Protein AF-A0A1G1EJG7-F1 (afdb_monomer)

Radius of gyration: 23.89 Å; Cα contacts (8 Å, |Δi|>4): 156; chains: 1; bounding box: 44×86×37 Å

Sequence (131 aa):
MRLYLRTAVIISLVLLIPGISRSFNPKTPVAQSTDQRFMDYGDGAIVDTKTKLMWMKKDYWQAEGKWLNWHMAKEFIQKMNFKKFGGYSDWRFPAQEEAKTLYERQKINEDKDGDKIFIDPIFPKGAGWAT

Secondary structure (DSSP, 8-state):
-----------------------------SEE-TTS-EEE-SSSEEEETTT--EEESS-HHHHHSSPPPHHHHHHHHHHHHHTTGGG-S---PPPHHHHHTT--TT--EEBTTS-EE-S-TTSPS-B----

Foldseek 3Di:
DDDDDDDDDDDDDDDDPPDPVVPPPVQAFPDAFPVRQWGHSPLQWIAGNVVRDIDRLADPCRVPVDDDDPVNVVVVLCVCLVVCRSVHNPDDDDDPVRVVVQADQVAWAAALVRDTGRGTPSRDHHHDDDD

Mean predicted aligned error: 10.44 Å

Structure (mmCIF, N/CA/C/O backbone):
data_AF-A0A1G1EJG7-F1
#
_entry.id   AF-A0A1G1EJG7-F1
#
loop_
_atom_site.group_PDB
_atom_site.id
_atom_site.type_symbol
_atom_site.label_atom_id
_atom_site.label_alt_id
_atom_site.label_comp_id
_atom_site.label_asym_id
_atom_site.label_entity_id
_atom_site.label_seq_id
_atom_site.pdbx_PDB_ins_code
_atom_site.Cartn_x
_atom_site.Cartn_y
_atom_site.Cartn_z
_atom_site.occupancy
_atom_site.B_iso_or_equiv
_atom_site.auth_seq_id
_atom_site.auth_comp_id
_atom_site.auth_asym_id
_atom_site.auth_atom_id
_atom_site.pdbx_PDB_model_num
ATOM 1 N N . MET A 1 1 ? -8.834 66.601 -18.669 1.00 39.50 1 MET A N 1
ATOM 2 C CA . MET A 1 1 ? -9.929 67.411 -19.248 1.00 39.50 1 MET A CA 1
ATOM 3 C C . MET A 1 1 ? -10.787 66.496 -20.121 1.00 39.50 1 MET A C 1
ATOM 5 O O . MET A 1 1 ? -10.244 65.997 -21.090 1.00 39.50 1 MET A O 1
ATOM 9 N N . ARG A 1 2 ? -12.066 66.281 -19.737 1.00 39.44 2 ARG A N 1
ATOM 10 C CA . ARG A 1 2 ? -13.164 65.540 -20.433 1.00 39.44 2 ARG A CA 1
ATOM 11 C C . ARG A 1 2 ? -12.896 64.035 -20.677 1.00 39.44 2 ARG A C 1
ATOM 13 O O . ARG A 1 2 ? -11.995 63.710 -21.426 1.00 39.44 2 ARG A O 1
ATOM 20 N N . LEU A 1 3 ? -13.535 63.029 -20.059 1.00 41.12 3 LEU A N 1
ATOM 21 C CA . LEU A 1 3 ? -14.940 62.762 -19.682 1.00 41.12 3 LEU A CA 1
ATOM 22 C C . LEU A 1 3 ? -15.934 62.854 -20.857 1.00 41.12 3 LEU A C 1
ATOM 24 O O . LEU A 1 3 ? -16.444 63.934 -21.124 1.00 41.12 3 LEU A O 1
ATOM 28 N N . TYR A 1 4 ? -16.198 61.701 -21.494 1.00 41.50 4 TYR A N 1
ATOM 29 C CA . TYR A 1 4 ? -17.422 61.314 -22.231 1.00 41.50 4 TYR A CA 1
ATOM 30 C C . TYR A 1 4 ? -17.507 59.768 -22.211 1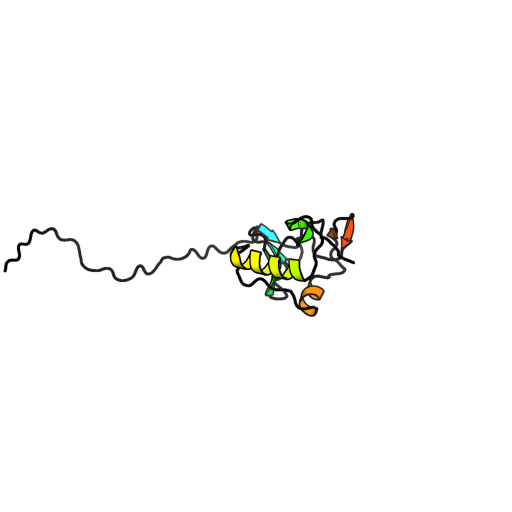.00 41.50 4 TYR A C 1
ATOM 32 O O . TYR A 1 4 ? -16.737 59.105 -22.894 1.00 41.50 4 TYR A O 1
ATOM 40 N N . LEU A 1 5 ? -18.191 59.130 -21.251 1.00 45.72 5 LEU A N 1
ATOM 41 C CA . LEU A 1 5 ? -19.605 58.706 -21.298 1.00 45.72 5 LEU A CA 1
ATOM 42 C C . LEU A 1 5 ? -20.106 58.261 -22.681 1.00 45.72 5 LEU A C 1
ATOM 44 O O . LEU A 1 5 ? -20.401 59.130 -23.496 1.00 45.72 5 LEU A O 1
ATOM 48 N N . ARG A 1 6 ? -20.340 56.945 -22.853 1.00 46.16 6 ARG A N 1
ATOM 49 C CA . ARG A 1 6 ? -21.550 56.362 -23.482 1.00 46.16 6 ARG A CA 1
ATOM 50 C C . ARG A 1 6 ? -21.880 55.001 -22.839 1.00 46.16 6 ARG A C 1
ATOM 52 O O . ARG A 1 6 ? -21.254 53.992 -23.129 1.00 46.16 6 ARG A O 1
ATOM 59 N N . THR A 1 7 ? -22.834 55.052 -21.911 1.00 35.75 7 THR A N 1
ATOM 60 C CA . THR A 1 7 ? -23.806 54.019 -21.485 1.00 35.75 7 THR A CA 1
ATOM 61 C C . THR A 1 7 ? -23.889 52.768 -22.380 1.00 35.75 7 THR A C 1
ATOM 63 O O . THR A 1 7 ? -24.059 52.898 -23.586 1.00 35.75 7 THR A O 1
ATOM 66 N N . ALA A 1 8 ? -23.857 51.553 -21.827 1.00 42.66 8 ALA A N 1
ATOM 67 C CA . ALA A 1 8 ? -25.077 50.917 -21.327 1.00 42.66 8 ALA A CA 1
ATOM 68 C C . ALA A 1 8 ? -24.865 50.098 -20.036 1.00 42.66 8 ALA A C 1
ATOM 70 O O . ALA A 1 8 ? -23.899 49.365 -19.860 1.00 42.66 8 ALA A O 1
ATOM 71 N N . VAL A 1 9 ? -25.824 50.287 -19.139 1.00 39.72 9 VAL A N 1
ATOM 72 C CA . VAL A 1 9 ? -26.003 49.740 -17.794 1.00 39.72 9 VAL A CA 1
ATOM 73 C C . VAL A 1 9 ? -26.154 48.219 -17.813 1.00 39.72 9 VAL A C 1
ATOM 75 O O . VAL A 1 9 ? -27.124 47.781 -18.410 1.00 39.72 9 VAL A O 1
ATOM 78 N N . ILE A 1 10 ? -25.303 47.463 -17.095 1.00 44.69 10 ILE A N 1
ATOM 79 C CA . ILE A 1 10 ? -25.689 46.340 -16.204 1.00 44.69 10 ILE A CA 1
ATOM 80 C C . ILE A 1 10 ? -24.632 46.212 -15.078 1.00 44.69 10 ILE A C 1
ATOM 82 O O . ILE A 1 10 ? -23.553 45.678 -15.284 1.00 44.69 10 ILE A O 1
ATOM 86 N N . ILE A 1 11 ? -24.986 46.748 -13.905 1.00 44.50 11 ILE A N 1
ATOM 87 C CA . ILE A 1 11 ? -24.687 46.287 -12.532 1.00 44.50 11 ILE A CA 1
ATOM 88 C C . ILE A 1 11 ? -23.216 46.030 -12.122 1.00 44.50 11 ILE A C 1
ATOM 90 O O . ILE A 1 11 ? -22.523 45.133 -12.586 1.00 44.50 11 ILE A O 1
ATOM 94 N N . SER A 1 12 ? -22.813 46.813 -11.122 1.00 40.91 12 SER A N 1
ATOM 95 C CA . SER A 1 12 ? -21.617 46.757 -10.284 1.00 40.91 12 SER A CA 1
ATOM 96 C C . SER A 1 12 ? -21.099 45.365 -9.884 1.00 40.91 12 SER A C 1
ATOM 98 O O . SER A 1 12 ? -21.850 44.520 -9.414 1.00 40.91 12 SER A O 1
ATOM 100 N N . LEU A 1 13 ? -19.769 45.227 -9.928 1.00 38.78 13 LEU A N 1
ATOM 101 C CA . LEU A 1 13 ? -18.918 44.637 -8.884 1.00 38.78 13 LEU A CA 1
ATOM 102 C C . LEU A 1 13 ? -19.465 43.385 -8.159 1.00 38.78 13 LEU A C 1
ATOM 104 O O . LEU A 1 13 ? -19.950 43.471 -7.033 1.00 38.78 13 LEU A O 1
ATOM 108 N N . VAL A 1 14 ? -19.257 42.204 -8.746 1.00 38.94 14 VAL A N 1
ATOM 109 C CA . VAL A 1 14 ? -19.214 40.946 -7.982 1.00 38.94 14 VAL A CA 1
ATOM 110 C C . VAL A 1 14 ? -17.764 40.691 -7.564 1.00 38.94 14 VAL A C 1
ATOM 112 O O . VAL A 1 14 ? -16.941 40.210 -8.341 1.00 38.94 14 VAL A O 1
ATOM 115 N N . LEU A 1 15 ? -17.448 41.064 -6.322 1.00 43.34 15 LEU A N 1
ATOM 116 C CA . LEU A 1 15 ? -16.412 40.409 -5.524 1.00 43.34 15 LEU A CA 1
ATOM 117 C C . LEU A 1 15 ? -16.911 39.008 -5.133 1.00 43.34 15 LEU A C 1
ATOM 119 O O . LEU A 1 15 ? -18.099 38.840 -4.876 1.00 43.34 15 LEU A O 1
ATOM 123 N N . LEU A 1 16 ? -15.976 38.059 -5.014 1.00 41.19 16 LEU A N 1
ATOM 124 C CA . LEU A 1 16 ? -16.175 36.638 -4.702 1.00 41.19 16 LEU A CA 1
ATOM 125 C C . LEU A 1 16 ? -16.944 35.857 -5.779 1.00 41.19 16 LEU A C 1
ATOM 127 O O . LEU A 1 16 ? -18.116 36.086 -6.038 1.00 41.19 16 LEU A O 1
ATOM 131 N N . ILE A 1 17 ? -16.315 34.808 -6.304 1.00 43.28 17 ILE A N 1
ATOM 132 C CA . ILE A 1 17 ? -17.051 33.597 -6.666 1.00 43.28 17 ILE A CA 1
ATOM 133 C C . ILE A 1 17 ? -17.050 32.747 -5.384 1.00 43.28 17 ILE A C 1
ATOM 135 O O . ILE A 1 17 ? -16.075 32.025 -5.155 1.00 43.28 17 ILE A O 1
ATOM 139 N N . PRO A 1 18 ? -18.050 32.840 -4.482 1.00 46.38 18 PRO A N 1
ATOM 140 C CA . PRO A 1 18 ? -18.199 31.848 -3.436 1.00 46.38 18 PRO A CA 1
ATOM 141 C C . PRO A 1 18 ? -18.782 30.615 -4.119 1.00 46.38 18 PRO A C 1
ATOM 143 O O . PRO A 1 18 ? -19.972 30.550 -4.410 1.00 46.38 18 PRO A O 1
ATOM 146 N N . GLY A 1 19 ? -17.917 29.662 -4.449 1.00 49.12 19 GLY A N 1
ATOM 147 C CA . GLY A 1 19 ? -18.357 28.409 -5.045 1.00 49.12 19 GLY A CA 1
ATOM 148 C C . GLY A 1 19 ? -17.691 28.069 -6.369 1.00 49.12 19 GLY A C 1
ATOM 149 O O . GLY A 1 19 ? -18.366 27.661 -7.306 1.00 49.12 19 GLY A O 1
ATOM 150 N N . ILE A 1 20 ? -16.357 28.004 -6.396 1.00 43.22 20 ILE A N 1
ATOM 151 C CA . ILE A 1 20 ? -15.827 26.701 -6.810 1.00 43.22 20 ILE A CA 1
ATOM 152 C C . ILE A 1 20 ? -16.160 25.789 -5.635 1.00 43.22 20 ILE A C 1
ATOM 154 O O . ILE A 1 20 ? -15.343 25.574 -4.739 1.00 43.22 20 ILE A O 1
ATOM 158 N N . SER A 1 21 ? -17.399 25.297 -5.596 1.00 45.06 21 SER A N 1
ATOM 159 C CA . SER A 1 21 ? -17.665 24.040 -4.928 1.00 45.06 21 SER A CA 1
ATOM 160 C C . SER A 1 21 ? -16.797 23.071 -5.704 1.00 45.06 21 SER A C 1
ATOM 162 O O . SER A 1 21 ? -17.199 22.565 -6.749 1.00 45.06 21 SER A O 1
ATOM 164 N N . ARG A 1 22 ? -15.545 22.899 -5.259 1.00 46.84 22 ARG A N 1
ATOM 165 C CA . ARG A 1 22 ? -14.761 21.718 -5.575 1.00 46.84 22 ARG A CA 1
ATOM 166 C C . ARG 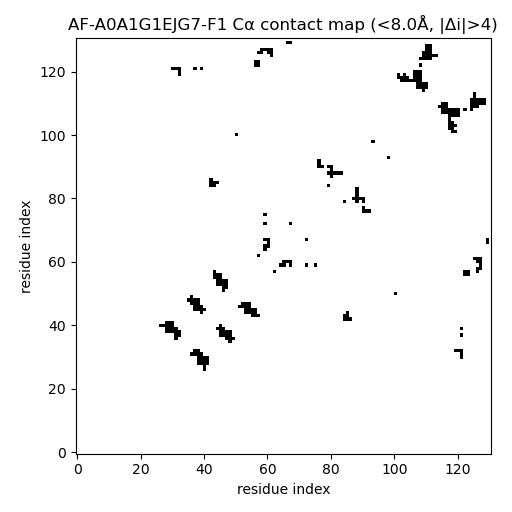A 1 22 ? -15.738 20.632 -5.205 1.00 46.84 22 ARG A C 1
ATOM 168 O O . ARG A 1 22 ? -16.059 20.536 -4.022 1.00 46.84 22 ARG A O 1
ATOM 175 N N . SER A 1 23 ? -16.356 19.993 -6.201 1.00 39.25 23 SER A N 1
ATOM 176 C CA . SER A 1 23 ? -17.365 18.988 -5.930 1.00 39.25 23 SER A CA 1
ATOM 177 C C . SER A 1 23 ? -16.686 18.070 -4.932 1.00 39.25 23 SER A C 1
ATOM 179 O O . SER A 1 23 ? -15.671 17.451 -5.272 1.00 39.25 23 SER A O 1
ATOM 181 N N . PHE A 1 24 ? -17.155 18.062 -3.684 1.00 40.47 24 PHE A N 1
ATOM 182 C CA . PHE A 1 24 ? -16.894 16.947 -2.803 1.00 40.47 24 PHE A CA 1
ATOM 183 C C . PHE A 1 24 ? -17.663 15.836 -3.484 1.00 40.47 24 PHE A C 1
ATOM 185 O O . PHE A 1 24 ? -18.835 15.619 -3.220 1.00 40.47 24 PHE A O 1
ATOM 192 N N . ASN A 1 25 ? -17.038 15.260 -4.503 1.00 47.47 25 ASN A N 1
ATOM 193 C CA . ASN A 1 25 ? -17.482 14.031 -5.079 1.00 47.47 25 ASN A CA 1
ATOM 194 C C . ASN A 1 25 ? -16.959 13.039 -4.050 1.00 47.47 25 ASN A C 1
ATOM 196 O O . ASN A 1 25 ? -15.732 12.894 -3.962 1.00 47.47 25 ASN A O 1
ATOM 200 N N . PRO A 1 26 ? -17.812 12.501 -3.158 1.00 54.53 26 PRO A N 1
ATOM 201 C CA . PRO A 1 26 ? -17.346 11.499 -2.224 1.00 54.53 26 PRO A CA 1
ATOM 202 C C . PRO A 1 26 ? -16.737 10.401 -3.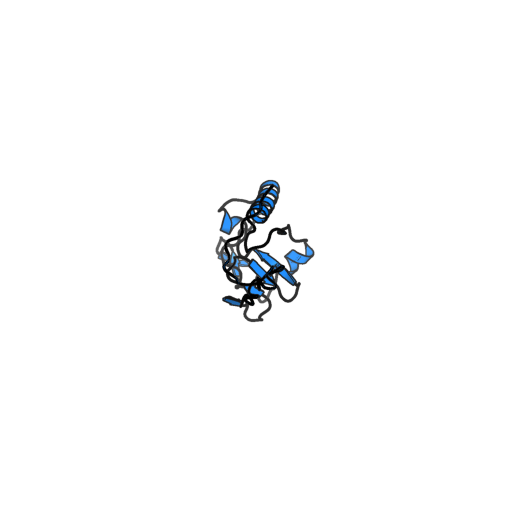089 1.00 54.53 26 PRO A C 1
ATOM 204 O O . PRO A 1 26 ? -17.438 9.774 -3.887 1.00 54.53 26 PRO A O 1
ATOM 207 N N . LYS A 1 27 ? -15.407 10.243 -3.019 1.00 69.81 27 LYS A N 1
ATOM 208 C CA . LYS A 1 27 ? -14.746 9.129 -3.690 1.00 69.81 27 LYS A CA 1
ATOM 209 C C . LYS A 1 27 ? -15.442 7.895 -3.133 1.00 69.81 27 LYS A C 1
ATOM 211 O O . LYS A 1 27 ? -15.401 7.660 -1.932 1.00 69.81 27 LYS A O 1
ATOM 216 N N . THR A 1 28 ? -16.178 7.195 -3.982 1.00 83.75 28 THR A N 1
ATOM 217 C CA . THR A 1 28 ? -16.814 5.938 -3.602 1.00 83.75 28 THR A CA 1
ATOM 218 C C . THR A 1 28 ? -15.786 4.845 -3.858 1.00 83.75 28 THR A C 1
ATOM 220 O O . THR A 1 28 ? -15.133 4.892 -4.905 1.00 83.75 28 THR A O 1
ATOM 223 N N . PRO A 1 29 ? -15.579 3.903 -2.926 1.00 87.81 29 PRO A N 1
ATOM 224 C CA . PRO A 1 29 ? -14.653 2.806 -3.156 1.00 87.81 29 PRO A CA 1
ATOM 225 C C . PRO A 1 29 ? -15.081 2.007 -4.390 1.00 87.81 29 PRO A C 1
ATOM 227 O O . PRO A 1 29 ? -16.242 1.620 -4.508 1.00 87.81 29 PRO A O 1
ATOM 230 N N . VAL A 1 30 ? -14.147 1.763 -5.306 1.00 92.81 30 VAL A N 1
ATOM 231 C CA . VAL A 1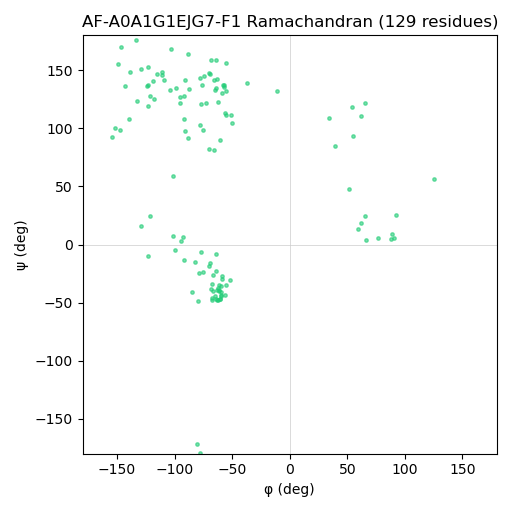 30 ? -14.357 0.885 -6.467 1.00 92.81 30 VAL A CA 1
ATOM 232 C C . VAL A 1 30 ? -14.243 -0.588 -6.077 1.00 92.81 30 VAL A C 1
ATOM 234 O O . VAL A 1 30 ? -14.805 -1.450 -6.745 1.00 92.81 30 VAL A O 1
ATOM 237 N N . ALA A 1 31 ? -13.520 -0.876 -4.994 1.00 94.75 31 ALA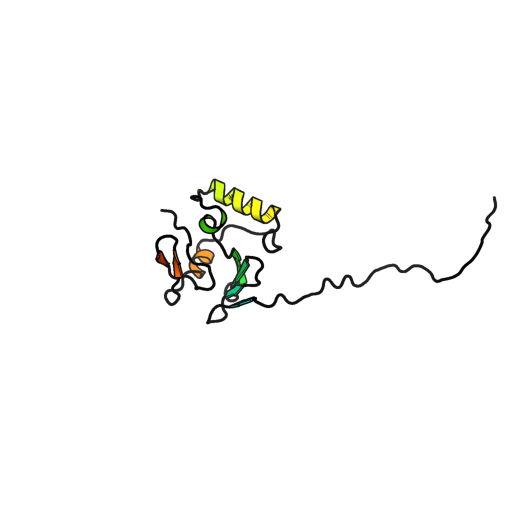 A N 1
ATOM 238 C CA . ALA A 1 31 ? -13.418 -2.196 -4.396 1.00 94.75 31 ALA A CA 1
ATOM 239 C C . ALA A 1 31 ? -13.200 -2.075 -2.884 1.00 94.75 31 ALA A C 1
ATOM 241 O O . ALA A 1 31 ? -12.693 -1.068 -2.381 1.00 94.75 31 ALA A O 1
ATOM 242 N N . GLN A 1 32 ? -13.589 -3.115 -2.154 1.00 96.25 32 GLN A N 1
ATOM 243 C CA . GLN A 1 32 ? -13.407 -3.214 -0.710 1.00 96.25 32 GLN A CA 1
ATOM 244 C C . GLN A 1 32 ? -12.976 -4.634 -0.352 1.00 96.25 32 GLN A C 1
ATOM 246 O O . GLN A 1 32 ? -13.373 -5.586 -1.027 1.00 96.25 32 GLN A O 1
ATOM 251 N N . SER A 1 33 ? -12.174 -4.782 0.703 1.00 96.38 33 SER A N 1
ATOM 252 C CA . SER A 1 33 ? -11.893 -6.102 1.271 1.00 96.38 33 SER A CA 1
ATOM 253 C C . SER A 1 33 ? -13.168 -6.738 1.833 1.00 96.38 33 SER A C 1
ATOM 255 O O . SER A 1 33 ? -14.130 -6.047 2.169 1.00 96.38 33 SER A O 1
ATOM 257 N N . THR A 1 34 ? -13.182 -8.066 1.980 1.00 95.12 34 THR A N 1
ATOM 258 C CA . THR A 1 34 ? -14.352 -8.827 2.467 1.00 95.12 34 THR A CA 1
ATOM 259 C C . THR A 1 34 ? -14.868 -8.350 3.829 1.00 95.12 34 THR A C 1
ATOM 261 O O . THR A 1 34 ? -16.067 -8.366 4.084 1.00 95.12 34 THR A O 1
ATOM 264 N N . ASP A 1 35 ? -13.966 -7.914 4.704 1.00 95.44 35 ASP A N 1
ATOM 265 C CA . ASP A 1 35 ? -14.260 -7.359 6.031 1.00 95.44 35 ASP A CA 1
ATOM 266 C C . ASP A 1 35 ? -14.405 -5.828 6.032 1.00 95.44 35 ASP A C 1
ATOM 268 O O . ASP A 1 35 ? -14.509 -5.222 7.095 1.00 95.44 35 ASP A O 1
ATOM 272 N N . GLN A 1 36 ? -14.378 -5.197 4.853 1.00 95.06 36 GLN A N 1
ATOM 273 C CA . GLN A 1 36 ? -14.473 -3.750 4.637 1.00 95.06 36 GLN A CA 1
ATOM 274 C C . GLN A 1 36 ? -13.365 -2.928 5.319 1.00 95.06 36 GLN A C 1
ATOM 276 O O . GLN A 1 36 ? -13.454 -1.699 5.388 1.00 95.06 36 GLN A O 1
ATOM 281 N N . ARG A 1 3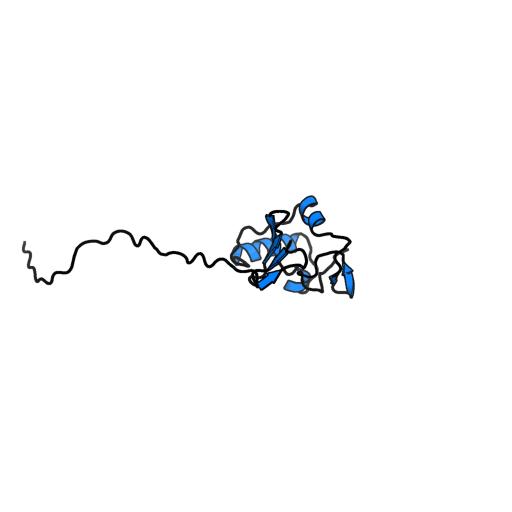7 ? -12.290 -3.576 5.791 1.00 96.19 37 ARG A N 1
ATOM 282 C CA . ARG A 1 37 ? -11.129 -2.895 6.372 1.00 96.19 37 ARG A CA 1
ATOM 283 C C . ARG A 1 37 ? -10.438 -2.014 5.337 1.00 96.19 37 ARG A C 1
ATOM 285 O O . ARG A 1 37 ? -10.131 -0.860 5.635 1.00 96.19 37 ARG A O 1
ATOM 292 N N . PHE A 1 38 ? -10.194 -2.545 4.146 1.00 97.62 38 PHE A N 1
ATOM 293 C CA . PHE A 1 38 ? -9.460 -1.871 3.086 1.00 97.62 38 PHE A CA 1
ATOM 294 C C . PHE A 1 38 ? -10.409 -1.367 2.004 1.00 97.62 38 PHE A C 1
ATOM 296 O O . PHE A 1 38 ? -11.272 -2.105 1.528 1.00 97.62 38 PHE A O 1
ATOM 303 N N . MET A 1 39 ? -10.230 -0.112 1.600 1.00 96.94 39 MET A N 1
ATOM 304 C CA . MET A 1 39 ? -11.040 0.552 0.581 1.00 96.94 39 MET A CA 1
ATOM 305 C C . MET A 1 39 ? -10.141 1.058 -0.544 1.00 96.94 39 MET A C 1
ATOM 307 O O . MET A 1 39 ? -9.269 1.894 -0.314 1.00 96.94 39 MET A O 1
ATOM 311 N N . ASP A 1 40 ? -10.365 0.559 -1.753 1.00 96.19 40 ASP A N 1
ATOM 312 C CA . ASP A 1 40 ? -9.696 1.019 -2.968 1.00 96.19 40 ASP A CA 1
ATOM 313 C C . ASP A 1 40 ? -10.582 2.049 -3.667 1.00 96.19 40 ASP A C 1
ATOM 315 O O . ASP A 1 40 ? -11.748 1.774 -3.951 1.00 96.19 40 ASP A O 1
ATOM 319 N N . TYR A 1 41 ? -10.036 3.225 -3.965 1.00 90.12 41 TYR A N 1
ATOM 320 C CA . TYR A 1 41 ? -10.752 4.307 -4.647 1.00 90.12 41 TYR A CA 1
ATOM 321 C C . TYR A 1 41 ? -10.414 4.418 -6.141 1.00 90.12 41 TYR A C 1
ATOM 323 O O . TYR A 1 41 ? -10.846 5.362 -6.803 1.00 90.12 41 TYR A O 1
ATOM 331 N N . GLY A 1 42 ? -9.650 3.467 -6.686 1.00 93.25 42 GLY A N 1
ATOM 332 C CA . GLY A 1 42 ? -9.309 3.393 -8.108 1.00 93.25 42 GLY A CA 1
ATOM 333 C C . GLY A 1 42 ? -8.235 4.390 -8.546 1.00 93.25 42 GLY A C 1
ATOM 334 O O . GLY A 1 42 ? -7.917 4.480 -9.728 1.00 93.25 42 GLY A O 1
ATOM 335 N N . ASP A 1 43 ? -7.650 5.124 -7.605 1.00 93.00 43 ASP A N 1
ATOM 336 C CA . ASP A 1 43 ? -6.580 6.102 -7.817 1.00 93.00 43 ASP A CA 1
ATOM 337 C C . ASP A 1 43 ? -5.176 5.510 -7.603 1.00 93.00 43 ASP A C 1
ATOM 339 O O . ASP A 1 43 ? -4.172 6.215 -7.715 1.00 93.00 43 ASP A O 1
ATOM 343 N N . GLY A 1 44 ? -5.103 4.207 -7.315 1.00 93.38 44 GLY A N 1
ATOM 344 C CA . GLY A 1 44 ? -3.864 3.504 -6.999 1.00 93.38 44 GLY A CA 1
ATOM 345 C C . GLY A 1 44 ? -3.494 3.536 -5.517 1.00 93.38 44 GLY A C 1
ATOM 346 O O . GLY A 1 44 ? -2.434 3.011 -5.168 1.00 93.38 44 GLY A O 1
ATOM 347 N N . ALA A 1 45 ? -4.344 4.097 -4.656 1.00 94.75 45 ALA A N 1
ATOM 348 C CA . ALA A 1 45 ? -4.209 4.055 -3.210 1.00 94.75 45 ALA A CA 1
ATOM 349 C C . ALA A 1 45 ? -5.300 3.183 -2.568 1.00 94.75 45 ALA A C 1
ATOM 351 O O . ALA A 1 45 ? -6.445 3.131 -3.016 1.00 94.75 45 ALA A O 1
ATOM 352 N N . ILE A 1 46 ? -4.933 2.507 -1.483 1.00 96.38 46 ILE A N 1
ATOM 353 C CA . ILE A 1 46 ? -5.835 1.715 -0.648 1.00 96.38 46 ILE A CA 1
ATOM 354 C C . ILE A 1 46 ? -5.839 2.328 0.749 1.00 96.38 46 ILE A C 1
ATOM 356 O O . ILE A 1 46 ? -4.789 2.488 1.371 1.00 96.38 46 ILE A O 1
ATOM 360 N N . VAL A 1 47 ? -7.021 2.663 1.255 1.00 96.81 47 VAL A N 1
ATOM 361 C CA . VAL A 1 47 ? -7.205 3.192 2.610 1.00 96.81 47 VAL A CA 1
ATOM 362 C C . VAL A 1 47 ? -7.490 2.050 3.571 1.00 96.81 47 VAL A C 1
ATOM 364 O O . VAL A 1 47 ? -8.416 1.273 3.355 1.00 96.81 47 VAL A O 1
ATOM 367 N N . ASP A 1 48 ? -6.728 1.983 4.657 1.00 97.25 48 ASP A N 1
ATOM 368 C CA . ASP A 1 48 ? -6.982 1.093 5.785 1.00 97.25 48 ASP A CA 1
ATOM 369 C C . ASP A 1 48 ? -7.839 1.821 6.827 1.00 97.25 48 ASP A C 1
ATOM 371 O O . ASP A 1 48 ? -7.386 2.714 7.546 1.00 97.25 48 ASP A O 1
ATOM 375 N N . THR A 1 49 ? -9.106 1.435 6.932 1.00 96.31 49 THR A N 1
ATOM 376 C CA . THR A 1 49 ? -10.060 2.069 7.849 1.00 96.31 49 THR A CA 1
ATOM 377 C C . THR A 1 49 ? -9.776 1.783 9.320 1.00 96.31 49 THR A C 1
ATOM 379 O O . THR A 1 49 ? -10.249 2.547 10.169 1.00 96.31 49 THR A O 1
ATOM 382 N N . LYS A 1 50 ? -8.994 0.744 9.640 1.00 95.94 50 LYS A N 1
ATOM 383 C CA . LYS A 1 50 ? -8.626 0.384 11.014 1.00 95.94 50 LYS A CA 1
ATOM 384 C C . LYS A 1 50 ? -7.500 1.270 11.535 1.00 95.94 50 LYS A C 1
ATOM 386 O O . LYS A 1 50 ? -7.612 1.815 12.628 1.00 95.94 50 LYS A O 1
ATOM 391 N N . THR A 1 51 ? -6.433 1.428 10.754 1.00 96.06 51 THR A N 1
ATOM 392 C CA . THR A 1 51 ? -5.248 2.220 11.141 1.00 96.06 51 THR A CA 1
ATOM 393 C C . THR A 1 51 ? -5.328 3.681 10.703 1.00 96.06 51 THR A C 1
ATOM 395 O O . THR A 1 51 ? -4.546 4.500 11.175 1.00 96.06 51 THR A O 1
ATOM 398 N N . LYS A 1 52 ? -6.279 4.014 9.817 1.00 95.62 52 LYS A N 1
ATOM 399 C CA . LYS A 1 52 ? -6.399 5.316 9.135 1.00 95.62 52 LYS A CA 1
ATOM 400 C C . LYS A 1 52 ? -5.194 5.656 8.252 1.00 95.62 52 LYS A C 1
ATOM 402 O O . LYS A 1 52 ? -5.006 6.814 7.890 1.00 95.62 52 LYS A O 1
ATOM 407 N N . LEU A 1 53 ? -4.401 4.648 7.889 1.00 96.81 53 LEU A N 1
ATOM 408 C CA . LEU A 1 53 ? -3.285 4.779 6.963 1.00 96.81 53 LEU A CA 1
ATOM 409 C C . LEU A 1 53 ? -3.737 4.578 5.518 1.00 96.81 53 LEU A C 1
ATOM 411 O O . LEU A 1 53 ? -4.805 4.031 5.234 1.00 96.81 53 LEU A O 1
ATOM 415 N N . MET A 1 54 ? -2.877 5.008 4.604 1.00 95.94 54 MET A N 1
ATOM 416 C CA . MET A 1 54 ? -3.041 4.818 3.175 1.00 95.94 54 MET A CA 1
ATOM 417 C C . MET A 1 54 ? -1.816 4.112 2.611 1.00 95.94 54 MET A C 1
ATOM 419 O O . MET A 1 54 ? -0.680 4.454 2.937 1.00 95.94 54 MET A O 1
ATOM 423 N N . TRP A 1 55 ? -2.066 3.139 1.750 1.00 97.00 55 TRP A N 1
ATOM 424 C CA . TRP A 1 55 ? -1.057 2.290 1.142 1.00 97.00 55 TRP A CA 1
ATOM 425 C C . TRP A 1 55 ? -1.091 2.471 -0.369 1.00 97.00 55 TRP A C 1
ATOM 427 O O . TRP A 1 55 ? -2.165 2.567 -0.963 1.00 97.00 55 TRP A O 1
ATOM 437 N N . MET A 1 56 ? 0.075 2.494 -1.014 1.00 95.81 56 MET A N 1
ATOM 438 C CA . MET A 1 56 ? 0.106 2.330 -2.466 1.00 95.81 56 MET A CA 1
ATOM 439 C C . MET A 1 56 ? -0.384 0.923 -2.799 1.00 95.81 56 MET A C 1
ATOM 441 O O . MET A 1 56 ? 0.050 -0.051 -2.187 1.00 95.81 56 MET A O 1
ATOM 445 N N . LYS A 1 57 ? -1.287 0.818 -3.774 1.00 95.88 57 LYS A N 1
ATOM 446 C CA . LYS A 1 57 ? -1.877 -0.461 -4.177 1.00 95.88 57 LYS A CA 1
ATOM 447 C C . LYS A 1 57 ? -0.828 -1.436 -4.706 1.00 95.88 57 LYS A C 1
ATOM 449 O O . LYS A 1 57 ? -0.956 -2.629 -4.486 1.00 95.88 57 LYS A O 1
ATOM 454 N N . LYS A 1 58 ? 0.170 -0.934 -5.431 1.00 95.12 58 LYS A N 1
ATOM 455 C CA . LYS A 1 58 ? 1.273 -1.724 -5.985 1.00 95.12 58 LYS A CA 1
ATOM 456 C C . LYS A 1 58 ? 2.555 -1.400 -5.240 1.00 95.12 58 LYS A C 1
ATOM 458 O O . LYS A 1 58 ? 2.801 -0.230 -4.936 1.00 95.12 58 LYS A O 1
ATOM 463 N N . ASP A 1 59 ? 3.372 -2.415 -5.002 1.00 92.56 59 ASP A N 1
ATOM 464 C CA . ASP A 1 59 ? 4.719 -2.208 -4.489 1.00 92.56 59 ASP A CA 1
ATOM 465 C C . ASP A 1 59 ? 5.690 -1.739 -5.591 1.00 92.56 59 ASP A C 1
ATOM 467 O O . ASP A 1 59 ? 5.329 -1.549 -6.759 1.00 92.56 59 ASP A O 1
ATOM 471 N N . TYR A 1 60 ? 6.951 -1.531 -5.210 1.00 91.94 60 TYR A N 1
ATOM 472 C CA . TYR A 1 60 ? 7.989 -1.099 -6.141 1.00 91.94 60 TYR A CA 1
ATOM 473 C C . TYR A 1 60 ? 8.261 -2.122 -7.251 1.00 91.94 60 TYR A C 1
ATOM 475 O O . TYR A 1 60 ? 8.462 -1.739 -8.403 1.00 91.94 60 TYR A O 1
ATOM 483 N N . TRP A 1 61 ? 8.255 -3.416 -6.923 1.00 91.69 61 TRP A N 1
ATOM 484 C CA . TRP A 1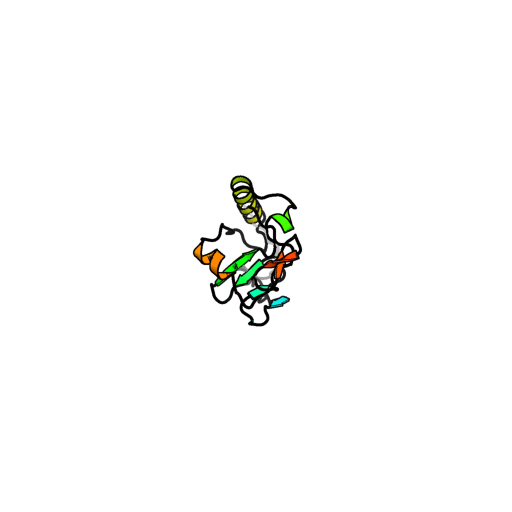 61 ? 8.513 -4.484 -7.886 1.00 91.69 61 TRP A CA 1
ATOM 485 C C . TRP A 1 61 ? 7.433 -4.512 -8.970 1.00 91.69 61 TRP A C 1
ATOM 487 O O . TRP A 1 61 ? 7.742 -4.508 -10.159 1.00 91.69 61 TRP A O 1
ATOM 497 N N . GLN A 1 62 ? 6.167 -4.438 -8.576 1.00 93.12 62 GLN A N 1
ATOM 498 C CA . GLN A 1 62 ? 5.021 -4.388 -9.480 1.00 93.12 62 GLN A CA 1
ATOM 499 C C . GLN A 1 62 ? 4.964 -3.091 -10.299 1.00 93.12 62 GLN A C 1
ATOM 501 O O . GLN A 1 62 ? 4.365 -3.072 -11.377 1.00 93.12 62 GLN A O 1
ATOM 506 N N . ALA A 1 63 ? 5.532 -1.996 -9.788 1.00 91.44 63 ALA A N 1
ATOM 507 C CA . ALA A 1 63 ? 5.552 -0.705 -10.470 1.00 91.44 63 ALA A CA 1
ATOM 508 C C . ALA A 1 63 ? 6.715 -0.562 -11.467 1.00 91.44 63 ALA A C 1
ATOM 510 O O . ALA A 1 63 ? 6.523 0.009 -12.540 1.00 91.44 63 ALA A O 1
ATOM 511 N N . GLU A 1 64 ? 7.912 -1.041 -11.119 1.00 90.44 64 GLU A N 1
ATOM 512 C CA . GLU A 1 64 ? 9.156 -0.751 -11.851 1.00 90.44 64 GLU A CA 1
ATOM 513 C C . GLU A 1 64 ? 9.885 -2.016 -12.348 1.00 90.44 64 GLU A C 1
ATOM 515 O O . GLU A 1 64 ? 10.826 -1.901 -13.135 1.00 90.44 64 GLU A O 1
ATOM 520 N N . GLY A 1 65 ? 9.479 -3.218 -11.918 1.00 88.94 65 GLY A N 1
ATOM 521 C CA . GLY A 1 65 ? 10.063 -4.501 -12.3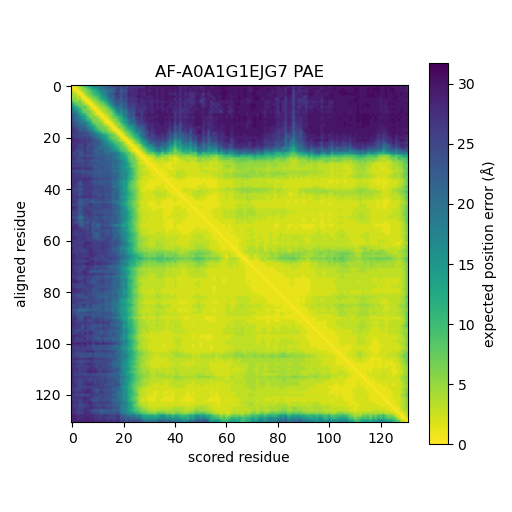40 1.00 88.94 65 GLY A CA 1
ATOM 522 C C . GLY A 1 65 ? 11.515 -4.702 -11.900 1.00 88.94 65 GLY A C 1
ATOM 523 O O . GLY A 1 65 ? 12.276 -5.403 -12.565 1.00 88.94 65 GLY A O 1
ATOM 524 N N . LYS A 1 66 ? 11.934 -4.020 -10.830 1.00 88.75 66 LYS A N 1
ATOM 525 C CA . LYS A 1 66 ? 13.329 -3.952 -10.381 1.00 88.75 66 LYS A CA 1
ATOM 526 C C . LYS A 1 66 ? 13.450 -4.279 -8.906 1.00 88.75 66 LYS A C 1
ATOM 528 O O . LYS A 1 66 ? 12.567 -3.968 -8.110 1.00 88.75 66 LYS A O 1
ATOM 533 N N . TRP A 1 67 ? 14.603 -4.831 -8.543 1.00 85.38 67 TRP A N 1
ATOM 534 C CA . TRP A 1 67 ? 14.988 -4.984 -7.150 1.00 85.38 67 TRP A CA 1
ATOM 535 C C . TRP A 1 67 ? 15.149 -3.625 -6.477 1.00 85.38 67 TRP A C 1
ATOM 537 O O . TRP A 1 67 ? 15.744 -2.699 -7.032 1.00 85.38 67 TRP A O 1
ATOM 547 N N . LEU A 1 68 ? 14.588 -3.518 -5.277 1.00 86.81 68 LEU A N 1
ATOM 548 C CA . LEU A 1 68 ? 14.572 -2.292 -4.504 1.00 86.81 68 LEU A CA 1
ATOM 549 C C . LEU A 1 68 ? 15.742 -2.287 -3.524 1.00 86.81 68 LEU A C 1
ATOM 551 O O . LEU A 1 68 ? 15.825 -3.143 -2.650 1.00 86.81 68 LEU A O 1
ATOM 555 N N . ASN A 1 69 ? 16.608 -1.285 -3.626 1.00 89.38 69 ASN A N 1
ATOM 556 C CA . ASN A 1 69 ? 17.501 -0.922 -2.531 1.00 89.38 69 ASN A CA 1
ATOM 557 C C . ASN A 1 69 ? 16.977 0.334 -1.819 1.00 89.38 69 ASN A C 1
ATOM 559 O O . ASN A 1 69 ? 16.089 1.035 -2.311 1.00 89.38 69 ASN A O 1
ATOM 563 N N . TRP A 1 70 ? 17.544 0.646 -0.657 1.00 88.00 70 TRP A N 1
ATOM 564 C CA . TRP A 1 70 ? 17.076 1.764 0.164 1.00 88.00 70 TRP A CA 1
ATOM 565 C C . TRP A 1 70 ? 17.178 3.139 -0.523 1.00 88.00 70 TRP A C 1
ATOM 567 O O . TRP A 1 70 ? 16.299 3.982 -0.339 1.00 88.00 70 TRP A O 1
ATOM 577 N N . HIS A 1 71 ? 18.211 3.368 -1.343 1.00 91.69 71 HIS A N 1
ATOM 578 C CA . HIS A 1 71 ? 18.372 4.625 -2.084 1.00 91.69 71 HIS A CA 1
ATOM 579 C C . HIS A 1 71 ? 17.281 4.774 -3.150 1.00 91.69 71 HIS A C 1
ATOM 581 O O . HIS A 1 71 ? 16.582 5.786 -3.181 1.00 91.69 71 HIS A O 1
ATOM 587 N N . MET A 1 72 ? 17.055 3.724 -3.940 1.00 92.19 72 MET A N 1
ATOM 588 C CA . MET A 1 72 ? 15.990 3.672 -4.943 1.00 92.19 72 MET A CA 1
ATOM 589 C C . MET A 1 72 ? 14.607 3.839 -4.306 1.00 92.19 72 MET A C 1
ATOM 591 O O . MET A 1 72 ? 13.737 4.491 -4.876 1.00 92.19 72 MET A O 1
ATOM 595 N N . ALA A 1 73 ? 14.405 3.309 -3.099 1.00 91.56 73 ALA A N 1
ATOM 596 C CA . ALA A 1 73 ? 13.149 3.456 -2.375 1.00 91.56 73 ALA A CA 1
ATOM 597 C C . ALA A 1 73 ? 12.885 4.911 -1.954 1.00 91.56 73 ALA A C 1
ATOM 599 O O . ALA A 1 73 ? 11.762 5.405 -2.081 1.00 91.56 73 ALA A O 1
ATOM 600 N N . LYS A 1 74 ? 13.923 5.631 -1.511 1.00 94.56 74 LYS A N 1
ATOM 601 C CA . LYS A 1 74 ? 13.827 7.068 -1.218 1.00 94.56 74 LYS A CA 1
ATOM 602 C C . LYS A 1 74 ? 13.488 7.882 -2.461 1.00 94.56 74 LYS A C 1
ATOM 604 O O . LYS A 1 74 ? 12.580 8.712 -2.413 1.00 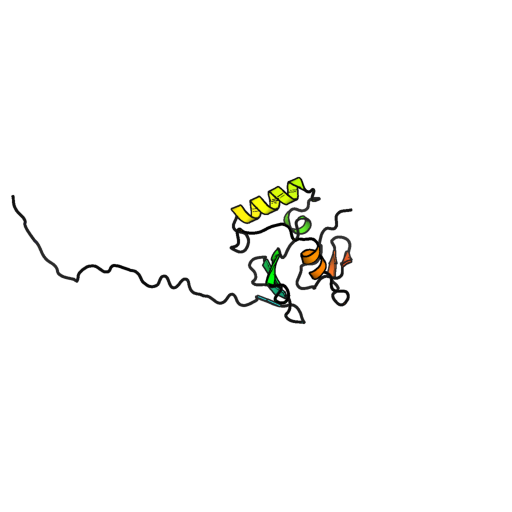94.56 74 LYS A O 1
ATOM 609 N N . GLU A 1 75 ? 14.186 7.630 -3.562 1.00 95.50 75 GLU A N 1
ATOM 610 C CA . GLU A 1 75 ? 13.925 8.298 -4.841 1.00 95.50 75 GLU A CA 1
ATOM 611 C C . GLU A 1 75 ? 12.511 8.009 -5.349 1.00 95.50 75 GLU A C 1
ATOM 613 O O . GLU A 1 75 ? 11.824 8.907 -5.835 1.00 95.50 75 GLU A O 1
ATOM 618 N N . PHE A 1 76 ? 12.037 6.773 -5.188 1.00 94.94 76 PHE A N 1
ATOM 619 C CA . PHE A 1 76 ? 10.687 6.378 -5.570 1.00 94.94 76 PHE A CA 1
ATOM 620 C C . PHE A 1 76 ? 9.620 7.170 -4.810 1.00 94.94 76 PHE A C 1
ATOM 622 O O . PHE A 1 76 ? 8.711 7.721 -5.430 1.00 94.94 76 PHE A O 1
ATOM 629 N N . ILE A 1 77 ? 9.756 7.302 -3.488 1.00 95.69 77 ILE A N 1
ATOM 630 C CA . ILE A 1 77 ? 8.835 8.108 -2.673 1.00 95.69 77 ILE A CA 1
ATOM 631 C C . ILE A 1 77 ? 8.844 9.572 -3.126 1.00 95.69 77 ILE A C 1
ATOM 633 O O . ILE A 1 77 ? 7.783 10.160 -3.342 1.00 95.69 77 ILE A O 1
ATOM 637 N N . GLN A 1 78 ? 10.027 10.157 -3.334 1.00 97.06 78 GLN A N 1
ATOM 638 C CA . GLN A 1 78 ? 10.152 11.536 -3.821 1.00 97.06 78 GLN A CA 1
ATOM 639 C C . GLN A 1 78 ? 9.486 11.718 -5.192 1.00 97.06 78 GLN A C 1
ATOM 641 O O . GLN A 1 78 ? 8.730 12.670 -5.392 1.00 97.06 78 GLN A O 1
ATOM 646 N N . LYS A 1 79 ? 9.705 10.777 -6.116 1.00 96.50 79 LYS A N 1
ATOM 647 C CA . LYS A 1 79 ? 9.086 10.746 -7.449 1.00 96.50 79 LYS A CA 1
ATOM 648 C C . LYS A 1 79 ? 7.561 10.679 -7.356 1.00 96.50 79 LYS A C 1
ATOM 650 O O . LYS A 1 79 ? 6.885 11.404 -8.088 1.00 96.50 79 LYS A O 1
ATOM 655 N N . MET A 1 80 ? 7.008 9.847 -6.473 1.00 96.69 80 MET A N 1
ATOM 656 C CA . MET A 1 80 ? 5.555 9.730 -6.295 1.00 96.69 80 MET A CA 1
ATOM 657 C C . MET A 1 80 ? 4.940 10.986 -5.677 1.00 96.69 80 MET A C 1
ATOM 659 O O . MET A 1 80 ? 3.891 11.436 -6.144 1.00 96.69 80 MET A O 1
ATOM 663 N N . ASN A 1 81 ? 5.629 11.613 -4.720 1.00 97.88 81 ASN A N 1
ATOM 664 C CA . ASN A 1 81 ? 5.204 12.888 -4.139 1.00 97.88 81 ASN A CA 1
ATOM 665 C C . ASN A 1 81 ? 5.225 14.029 -5.154 1.00 97.88 81 ASN A C 1
ATOM 667 O O . ASN A 1 81 ? 4.255 14.781 -5.256 1.00 97.88 81 ASN A O 1
ATOM 671 N N . PHE A 1 82 ? 6.288 14.123 -5.956 1.00 97.44 82 PHE A N 1
ATOM 672 C CA . PHE A 1 82 ? 6.394 15.117 -7.022 1.00 97.44 82 PHE A CA 1
ATOM 673 C C . PHE A 1 82 ? 5.269 14.969 -8.055 1.00 97.44 82 PHE A C 1
ATOM 675 O O . PHE A 1 82 ? 4.669 15.955 -8.479 1.00 97.44 82 PHE A O 1
ATOM 682 N N . LYS A 1 83 ? 4.932 13.726 -8.421 1.00 96.75 83 LYS A N 1
ATOM 683 C CA . LYS A 1 83 ? 3.851 13.415 -9.369 1.00 96.75 83 LYS A CA 1
ATOM 684 C C . LYS A 1 83 ? 2.444 13.531 -8.780 1.00 96.75 83 LYS A C 1
ATOM 686 O O . LYS A 1 83 ? 1.482 13.393 -9.530 1.00 96.75 83 LYS A O 1
ATOM 691 N N . LYS A 1 84 ? 2.313 13.755 -7.470 1.00 95.69 84 LYS A N 1
ATOM 692 C CA . LYS A 1 84 ? 1.041 13.693 -6.739 1.00 95.69 84 LYS A CA 1
ATOM 693 C C . LYS A 1 84 ? 0.284 12.386 -7.005 1.00 95.69 84 LYS A C 1
ATOM 695 O O . LYS A 1 84 ? -0.893 12.408 -7.370 1.00 95.69 84 LYS A O 1
ATOM 700 N N . PHE A 1 85 ? 0.974 11.248 -6.909 1.00 93.75 85 PHE A N 1
ATOM 701 C CA . PHE A 1 85 ? 0.386 9.937 -7.193 1.00 93.75 85 PHE A CA 1
ATOM 702 C C . PHE A 1 85 ? -0.880 9.698 -6.348 1.00 93.75 85 PHE A C 1
ATOM 704 O O . PHE A 1 85 ? -0.893 9.987 -5.152 1.00 93.75 85 PHE A O 1
ATOM 711 N N . GLY A 1 86 ? -1.964 9.238 -6.981 1.00 90.81 86 GLY A N 1
ATOM 712 C CA . GLY A 1 86 ? -3.288 9.101 -6.352 1.00 90.81 86 GLY A CA 1
ATOM 713 C C . GLY A 1 86 ? -3.965 10.423 -5.948 1.00 90.81 86 GLY A C 1
ATOM 714 O O . GLY A 1 86 ? -5.046 10.422 -5.363 1.00 90.81 86 GLY A O 1
ATOM 715 N N . GLY A 1 87 ? -3.356 11.568 -6.272 1.00 93.94 87 GLY A N 1
ATOM 716 C CA . GLY A 1 87 ? -3.744 12.892 -5.782 1.00 93.94 87 GLY A CA 1
ATOM 717 C C . GLY A 1 87 ? -3.042 13.317 -4.486 1.00 93.94 87 GLY A C 1
ATOM 718 O O . GLY A 1 87 ? -3.366 14.386 -3.968 1.00 93.94 87 GLY A O 1
ATOM 719 N N . TYR A 1 88 ? -2.082 12.528 -3.989 1.00 93.94 88 TYR A N 1
ATOM 720 C CA . TYR A 1 88 ? -1.395 12.721 -2.705 1.00 93.94 88 TYR A CA 1
ATOM 721 C C . TYR A 1 88 ? 0.095 13.014 -2.896 1.00 93.94 88 TYR A C 1
ATOM 723 O O . TYR A 1 88 ? 0.717 12.512 -3.833 1.00 93.94 88 TYR A O 1
ATOM 731 N N . SER A 1 89 ? 0.671 13.836 -2.017 1.00 96.69 89 SER A N 1
ATOM 732 C CA . SER A 1 89 ? 2.071 14.293 -2.100 1.00 96.69 89 SER A CA 1
ATOM 733 C C . SER A 1 89 ? 2.862 14.108 -0.803 1.00 96.69 89 SER A C 1
ATOM 735 O O . SER A 1 89 ? 3.911 14.725 -0.624 1.00 96.69 89 SER A O 1
ATOM 737 N N . ASP A 1 90 ? 2.338 13.293 0.103 1.00 96.19 90 ASP A N 1
ATOM 738 C CA . ASP A 1 90 ? 2.825 13.020 1.454 1.00 96.19 90 ASP A CA 1
ATOM 739 C C . ASP A 1 90 ? 3.136 11.528 1.675 1.00 96.19 90 ASP A C 1
ATOM 741 O O . ASP A 1 90 ? 3.179 11.040 2.805 1.00 96.19 90 ASP A O 1
ATOM 745 N N . TRP A 1 91 ? 3.415 10.797 0.594 1.00 97.12 91 TRP A N 1
ATOM 746 C CA . TRP A 1 91 ? 3.918 9.430 0.650 1.00 97.12 91 TRP A CA 1
ATOM 747 C C . TRP A 1 91 ? 5.230 9.374 1.436 1.00 97.12 91 TRP A C 1
ATOM 749 O O . TRP A 1 91 ? 6.123 10.210 1.268 1.00 97.12 91 TRP A O 1
ATOM 759 N N . ARG A 1 92 ? 5.359 8.355 2.286 1.00 96.88 92 ARG A N 1
ATOM 760 C CA . ARG A 1 92 ? 6.527 8.107 3.137 1.00 96.88 92 ARG A CA 1
ATOM 761 C C . ARG A 1 92 ? 6.749 6.611 3.321 1.00 96.88 92 ARG A C 1
ATOM 763 O O . ARG A 1 92 ? 5.884 5.804 2.993 1.00 96.88 92 ARG A O 1
ATOM 770 N N . PHE A 1 93 ? 7.887 6.249 3.905 1.00 94.75 93 PHE A N 1
ATOM 771 C CA . PHE A 1 93 ? 8.067 4.893 4.409 1.00 94.75 93 PHE A CA 1
ATOM 772 C C . PHE A 1 93 ? 7.109 4.622 5.575 1.00 94.75 93 PHE A C 1
ATOM 774 O O . PHE A 1 93 ? 6.909 5.515 6.413 1.00 94.75 93 PHE A O 1
ATOM 781 N N . PRO A 1 94 ? 6.544 3.407 5.664 1.00 94.81 94 PRO A N 1
ATOM 782 C CA . PRO A 1 94 ? 5.846 2.984 6.863 1.00 94.81 94 PRO A CA 1
ATOM 783 C C . PRO A 1 94 ? 6.848 2.791 8.006 1.00 94.81 94 PRO A C 1
ATOM 785 O O . PRO A 1 94 ? 7.985 2.359 7.795 1.00 94.81 94 PRO A O 1
ATOM 788 N N . ALA A 1 95 ? 6.420 3.080 9.229 1.00 95.44 95 ALA A N 1
ATOM 789 C CA . ALA A 1 95 ? 7.116 2.598 10.411 1.00 95.44 95 ALA A CA 1
ATOM 790 C C . ALA A 1 95 ? 6.964 1.072 10.513 1.00 95.44 95 ALA A C 1
ATOM 792 O O . ALA A 1 95 ? 6.022 0.485 9.975 1.00 95.44 95 ALA A O 1
ATOM 793 N N . GLN A 1 96 ? 7.868 0.418 11.243 1.00 94.94 96 GLN A N 1
ATOM 794 C CA . GLN A 1 96 ? 7.846 -1.039 11.391 1.00 94.94 96 GLN A CA 1
ATOM 795 C C . GLN A 1 96 ? 6.503 -1.548 11.943 1.00 94.94 96 GLN A C 1
ATOM 797 O O . GLN A 1 96 ? 5.954 -2.520 11.429 1.00 94.94 96 GLN A O 1
ATOM 802 N N . GLU A 1 97 ? 5.950 -0.870 12.951 1.00 96.38 97 GLU A N 1
ATOM 803 C CA . GLU A 1 97 ? 4.664 -1.241 13.551 1.00 96.38 97 GLU A CA 1
ATOM 804 C C . GLU A 1 97 ? 3.488 -1.046 12.591 1.00 96.38 97 GLU A C 1
ATOM 806 O O . GLU A 1 97 ? 2.574 -1.862 12.577 1.00 96.38 97 GLU A O 1
ATOM 811 N N . GLU A 1 98 ? 3.538 -0.029 11.728 1.00 96.56 98 GLU A N 1
ATOM 812 C CA . GLU A 1 98 ? 2.518 0.200 10.701 1.00 96.56 98 GLU A CA 1
ATOM 813 C C . GLU A 1 98 ? 2.554 -0.905 9.643 1.00 96.56 98 GLU A C 1
ATOM 815 O O . GLU A 1 98 ? 1.515 -1.472 9.312 1.00 96.56 98 GLU A O 1
ATOM 820 N N . ALA A 1 99 ? 3.746 -1.264 9.157 1.00 95.25 99 ALA A N 1
ATOM 821 C CA . ALA A 1 99 ? 3.918 -2.330 8.170 1.00 95.25 99 ALA A CA 1
ATOM 822 C C . ALA A 1 99 ? 3.432 -3.689 8.702 1.00 95.25 99 ALA A C 1
ATOM 824 O O . ALA A 1 99 ? 2.761 -4.430 7.985 1.00 95.25 99 ALA A O 1
ATOM 825 N N . LYS A 1 100 ? 3.687 -3.993 9.983 1.00 95.94 100 LYS A N 1
ATOM 826 C CA . LYS A 1 100 ? 3.181 -5.212 10.638 1.00 95.94 100 LYS A CA 1
ATOM 827 C C . LYS A 1 100 ? 1.654 -5.309 10.616 1.00 95.94 100 LYS A C 1
ATOM 829 O O . LYS A 1 100 ? 1.132 -6.419 10.610 1.00 95.94 100 LYS A O 1
ATOM 834 N N . THR A 1 101 ? 0.927 -4.189 10.570 1.00 96.56 101 THR A N 1
ATOM 835 C CA . THR A 1 101 ? -0.548 -4.212 10.544 1.00 96.56 101 THR A CA 1
ATOM 836 C C . THR A 1 101 ? -1.145 -4.757 9.246 1.00 96.56 101 THR A C 1
ATOM 838 O O . THR A 1 101 ? -2.335 -5.091 9.237 1.00 96.56 101 THR A O 1
ATOM 841 N N . LEU A 1 102 ? -0.356 -4.843 8.168 1.00 95.94 102 LEU A N 1
ATOM 842 C CA . LEU A 1 102 ? -0.767 -5.462 6.905 1.00 95.94 102 LEU A CA 1
ATOM 843 C C . LEU A 1 102 ? -0.784 -6.992 6.981 1.00 95.94 102 LEU A C 1
ATOM 845 O O . LEU A 1 102 ? -1.486 -7.627 6.199 1.00 95.94 102 LEU A O 1
ATOM 849 N N . TYR A 1 103 ? -0.018 -7.577 7.906 1.00 96.19 103 TYR A N 1
ATOM 850 C CA . TYR A 1 103 ? 0.023 -9.020 8.087 1.00 96.19 103 TYR A CA 1
ATOM 851 C C . TYR A 1 103 ? -1.225 -9.504 8.830 1.00 96.19 103 TYR A C 1
ATOM 853 O O . TYR A 1 103 ? -1.466 -9.148 9.986 1.00 96.19 103 TYR A O 1
ATOM 861 N N . GLU A 1 104 ? -1.984 -10.385 8.190 1.00 95.38 104 GLU A N 1
ATOM 862 C CA . GLU A 1 104 ? -3.178 -11.008 8.742 1.00 95.38 104 GLU A CA 1
ATOM 863 C C . GLU A 1 104 ? -3.221 -12.486 8.356 1.00 95.38 104 GLU A C 1
ATOM 865 O O . GLU A 1 104 ? -3.513 -12.836 7.219 1.00 95.38 104 GLU A O 1
ATOM 870 N N . ARG A 1 105 ? -2.992 -13.382 9.326 1.00 95.38 105 ARG A N 1
ATOM 871 C CA . ARG A 1 105 ? -2.908 -14.843 9.110 1.00 95.38 105 ARG A CA 1
ATOM 872 C C . ARG A 1 105 ? -4.098 -15.446 8.348 1.00 95.38 105 ARG A C 1
ATOM 874 O O . ARG A 1 105 ? -3.946 -16.470 7.694 1.00 95.38 105 ARG A O 1
ATOM 881 N N . GLN A 1 106 ? -5.287 -14.863 8.490 1.00 95.19 106 GLN A N 1
ATOM 882 C CA . GLN A 1 106 ? -6.513 -15.351 7.850 1.00 95.19 106 GLN A CA 1
ATOM 883 C C . GLN A 1 106 ? -6.656 -14.895 6.392 1.00 95.19 106 GLN A C 1
ATOM 885 O O . GLN A 1 106 ? -7.484 -15.436 5.663 1.00 95.19 106 GLN A O 1
ATOM 890 N N . LYS A 1 107 ? -5.869 -13.905 5.965 1.00 96.06 107 LYS A N 1
ATOM 891 C CA . LYS A 1 107 ? -5.831 -13.418 4.590 1.00 96.06 107 LYS A CA 1
ATOM 892 C C . LYS A 1 107 ? -4.760 -14.186 3.829 1.00 96.06 107 LYS A C 1
ATOM 894 O O . LYS A 1 107 ? -3.712 -14.502 4.383 1.00 96.06 107 LYS A O 1
ATOM 899 N N . ILE A 1 108 ? -5.034 -14.504 2.570 1.00 96.81 108 ILE A N 1
ATOM 900 C CA . ILE A 1 108 ? -4.101 -15.225 1.705 1.00 96.81 108 ILE A CA 1
ATOM 901 C C . ILE A 1 108 ? -4.035 -14.488 0.380 1.00 96.81 108 ILE A C 1
ATOM 903 O O . ILE A 1 108 ? -5.050 -14.321 -0.289 1.00 96.81 108 ILE A O 1
ATOM 907 N N . ASN A 1 109 ? -2.831 -14.102 -0.001 1.00 96.75 109 ASN A N 1
ATOM 908 C CA . ASN A 1 109 ? -2.496 -13.554 -1.301 1.00 96.75 109 ASN A CA 1
ATOM 909 C C . ASN A 1 109 ? -1.217 -14.251 -1.803 1.00 96.75 109 ASN A C 1
ATOM 911 O O . ASN A 1 109 ? -0.651 -15.092 -1.100 1.00 96.75 109 ASN A O 1
ATOM 915 N N . GLU A 1 110 ? -0.781 -13.946 -3.017 1.00 96.25 110 GLU A N 1
ATOM 916 C CA . GLU A 1 110 ? 0.375 -14.584 -3.655 1.00 96.25 110 GLU A CA 1
ATOM 917 C C . GLU A 1 110 ? 1.415 -13.534 -4.044 1.00 96.25 110 GLU A C 1
ATOM 919 O O . GLU A 1 110 ? 1.077 -12.461 -4.561 1.00 96.25 110 GLU A O 1
ATOM 924 N N . ASP A 1 111 ? 2.683 -13.844 -3.796 1.00 94.56 111 ASP A N 1
ATOM 925 C CA . ASP A 1 111 ? 3.808 -13.023 -4.230 1.00 94.56 111 ASP A CA 1
ATOM 926 C C . ASP A 1 111 ? 4.161 -13.265 -5.713 1.00 94.56 111 ASP A C 1
ATOM 928 O O . ASP A 1 111 ? 3.412 -13.899 -6.462 1.00 94.56 111 ASP A O 1
ATOM 932 N N . LYS A 1 112 ? 5.281 -12.698 -6.176 1.00 92.88 112 LYS A N 1
ATOM 933 C CA . LYS A 1 112 ? 5.749 -12.842 -7.566 1.00 92.88 112 LYS A CA 1
ATOM 934 C C . LYS A 1 112 ? 6.124 -14.275 -7.972 1.00 92.88 112 LYS A C 1
ATOM 936 O O . LYS A 1 112 ? 6.133 -14.551 -9.169 1.00 92.88 112 LYS A O 1
ATOM 941 N N . ASP A 1 113 ? 6.450 -15.141 -7.016 1.00 93.50 113 ASP A N 1
ATOM 942 C CA . ASP A 1 113 ? 6.874 -16.527 -7.244 1.00 93.50 113 ASP A CA 1
ATOM 943 C C . ASP A 1 113 ? 5.713 -17.519 -7.028 1.00 93.50 113 ASP A C 1
ATOM 945 O O . ASP A 1 113 ? 5.840 -18.705 -7.330 1.00 93.50 113 ASP A O 1
ATOM 949 N N . GLY A 1 114 ? 4.554 -17.026 -6.577 1.00 93.44 114 GLY A N 1
ATOM 950 C CA . GLY A 1 114 ? 3.373 -17.831 -6.263 1.00 93.44 114 GLY A CA 1
ATOM 951 C C . GLY A 1 114 ? 3.351 -18.333 -4.818 1.00 93.44 114 GLY A C 1
ATOM 952 O O . GLY A 1 114 ? 2.478 -19.131 -4.463 1.00 93.44 114 GLY A O 1
ATOM 953 N N . ASP A 1 115 ? 4.271 -17.859 -3.977 1.00 94.50 115 ASP A N 1
ATOM 954 C CA . ASP A 1 115 ? 4.297 -18.191 -2.562 1.00 94.50 115 ASP A CA 1
ATOM 955 C C . ASP A 1 115 ? 3.197 -17.441 -1.810 1.00 94.50 115 ASP A C 1
ATOM 957 O O . ASP A 1 115 ? 2.830 -16.299 -2.109 1.00 94.50 115 ASP A O 1
ATOM 961 N N . LYS A 1 116 ? 2.640 -18.113 -0.799 1.00 95.81 116 LYS A N 1
ATOM 962 C CA . LYS A 1 116 ? 1.553 -17.560 0.008 1.00 95.81 116 LYS A CA 1
ATOM 963 C C . LYS A 1 116 ? 2.080 -16.462 0.919 1.00 95.81 116 LYS A C 1
ATOM 965 O O . LYS A 1 116 ? 2.878 -16.717 1.821 1.00 95.81 116 LYS A O 1
ATOM 970 N N . ILE A 1 117 ? 1.514 -15.275 0.765 1.00 95.69 117 ILE A N 1
ATOM 971 C CA . ILE A 1 117 ? 1.685 -14.149 1.677 1.00 95.69 117 ILE A CA 1
ATOM 972 C C . ILE A 1 117 ? 0.373 -13.875 2.410 1.00 95.69 117 ILE A C 1
ATOM 974 O O . ILE A 1 117 ? -0.721 -14.082 1.889 1.00 95.69 117 ILE A O 1
ATOM 978 N N . PHE A 1 118 ? 0.478 -13.402 3.647 1.00 96.56 118 PHE A N 1
ATOM 979 C CA . PHE A 1 118 ? -0.674 -13.214 4.529 1.00 96.56 118 PHE A CA 1
ATOM 980 C C . PHE A 1 118 ? -1.099 -11.746 4.574 1.00 96.56 118 PHE A C 1
ATOM 982 O O . PHE A 1 118 ? -1.046 -11.105 5.620 1.00 96.56 118 PHE A O 1
ATOM 989 N N . ILE A 1 119 ? -1.447 -11.202 3.408 1.00 96.12 119 ILE A N 1
ATOM 990 C CA . ILE A 1 119 ? -1.939 -9.831 3.215 1.00 96.12 119 ILE A CA 1
ATOM 991 C C . ILE A 1 119 ? -3.305 -9.920 2.526 1.00 96.12 119 ILE A C 1
ATOM 993 O O . ILE A 1 119 ? -3.595 -10.899 1.838 1.00 96.12 119 ILE A O 1
ATOM 997 N N . ASP A 1 120 ? -4.167 -8.924 2.729 1.00 97.69 120 ASP A N 1
ATOM 998 C CA . ASP A 1 120 ? -5.503 -8.902 2.134 1.00 97.69 120 ASP A CA 1
ATOM 999 C C . ASP A 1 120 ? -5.471 -9.003 0.581 1.00 97.69 120 ASP A C 1
ATOM 1001 O O . ASP A 1 120 ? -4.670 -8.316 -0.061 1.00 97.69 120 ASP A O 1
ATOM 1005 N N . PRO A 1 121 ? -6.328 -9.833 -0.051 1.00 97.06 121 PRO A N 1
ATOM 1006 C CA . PRO A 1 121 ? -6.410 -9.969 -1.514 1.00 97.06 121 PRO A CA 1
ATOM 1007 C C . PRO A 1 121 ? -6.849 -8.708 -2.273 1.00 97.06 121 PRO A C 1
ATOM 1009 O O . PRO A 1 121 ? -6.818 -8.697 -3.504 1.00 97.06 121 PRO A O 1
ATOM 1012 N N . ILE A 1 122 ? -7.280 -7.651 -1.576 1.00 96.88 122 ILE A N 1
ATOM 1013 C CA . ILE A 1 122 ? -7.499 -6.325 -2.171 1.00 96.88 122 ILE A CA 1
ATOM 1014 C C . ILE A 1 122 ? -6.215 -5.771 -2.811 1.00 96.88 122 ILE A C 1
ATOM 1016 O O . ILE A 1 122 ? -6.270 -5.024 -3.795 1.00 96.88 122 ILE A O 1
ATOM 1020 N N . PHE A 1 123 ? -5.054 -6.157 -2.270 1.00 96.81 123 PHE A N 1
ATOM 1021 C CA . PHE A 1 123 ? -3.761 -5.882 -2.871 1.00 96.81 123 PHE A CA 1
ATOM 1022 C C . PHE A 1 123 ? -3.531 -6.845 -4.049 1.00 96.81 123 PHE A C 1
ATOM 1024 O O . PHE A 1 123 ? -3.818 -8.038 -3.950 1.00 96.81 123 PHE A O 1
ATOM 1031 N N . PRO A 1 124 ? -3.009 -6.362 -5.183 1.00 96.19 124 PRO A N 1
ATOM 1032 C CA . PRO A 1 124 ? -2.738 -7.196 -6.342 1.00 96.19 124 PRO A CA 1
ATOM 1033 C C . PRO A 1 124 ? -1.679 -8.259 -6.029 1.00 96.19 124 PRO A C 1
ATOM 1035 O O . PRO A 1 124 ? -0.680 -7.974 -5.368 1.00 96.19 124 PRO A O 1
ATOM 1038 N N . LYS A 1 125 ? -1.872 -9.457 -6.590 1.00 96.25 125 LYS A N 1
ATOM 1039 C CA . LYS A 1 125 ? -0.876 -10.537 -6.600 1.00 96.25 125 LYS A CA 1
ATOM 1040 C C . LYS A 1 125 ? 0.449 -10.086 -7.213 1.00 96.25 125 LYS A C 1
ATOM 1042 O O . LYS A 1 125 ? 0.478 -9.189 -8.064 1.00 96.25 125 LYS A O 1
ATOM 1047 N N . GLY A 1 126 ? 1.531 -10.766 -6.857 1.00 93.88 126 GLY A N 1
ATOM 1048 C CA . GLY A 1 126 ? 2.841 -10.528 -7.457 1.00 93.88 126 GLY A CA 1
ATOM 1049 C C . GLY A 1 126 ? 3.690 -9.509 -6.708 1.00 93.88 126 GLY A C 1
ATOM 1050 O O . GLY A 1 126 ? 4.520 -8.848 -7.330 1.00 93.88 126 GLY A O 1
ATOM 1051 N N . ALA A 1 127 ? 3.457 -9.341 -5.404 1.00 90.69 127 ALA A N 1
ATOM 1052 C CA . ALA A 1 127 ? 4.333 -8.535 -4.563 1.00 90.69 127 ALA A CA 1
ATOM 1053 C C . ALA A 1 127 ? 5.772 -9.074 -4.638 1.00 90.69 127 ALA A C 1
ATOM 1055 O O . ALA A 1 127 ? 6.001 -10.286 -4.642 1.00 90.69 127 ALA A O 1
ATOM 1056 N N . GLY A 1 128 ? 6.741 -8.175 -4.739 1.00 85.94 128 GLY A N 1
ATOM 1057 C CA . GLY A 1 128 ? 8.148 -8.509 -4.634 1.00 85.94 128 GLY A CA 1
ATOM 1058 C C . GLY A 1 128 ? 8.547 -8.706 -3.177 1.00 85.94 128 GLY A C 1
ATOM 1059 O O . GLY A 1 128 ? 8.112 -7.979 -2.286 1.00 85.94 128 GLY A O 1
ATOM 1060 N N . TRP A 1 129 ? 9.438 -9.657 -2.937 1.00 76.00 129 TRP A N 1
ATOM 1061 C CA . TRP A 1 129 ? 10.088 -9.849 -1.648 1.00 76.00 129 TRP A CA 1
ATOM 1062 C C . TRP A 1 129 ? 11.597 -9.741 -1.857 1.00 76.00 129 TRP A C 1
ATOM 1064 O O . TRP A 1 129 ? 12.141 -10.385 -2.748 1.00 76.00 129 TRP A O 1
ATOM 1074 N N . ALA A 1 130 ? 12.270 -8.891 -1.084 1.00 60.50 130 ALA A N 1
ATOM 1075 C CA . ALA A 1 130 ? 13.728 -8.802 -1.090 1.00 60.50 130 ALA A CA 1
ATOM 1076 C C . ALA A 1 130 ? 14.285 -9.600 0.100 1.00 60.50 130 ALA A C 1
ATOM 1078 O O . ALA A 1 130 ? 13.743 -9.493 1.201 1.00 60.50 130 ALA A O 1
ATOM 1079 N N . THR A 1 131 ? 15.330 -10.399 -0.144 1.00 46.50 131 THR A N 1
ATOM 1080 C CA . THR A 1 131 ? 16.120 -11.117 0.877 1.00 46.50 131 THR A CA 1
ATOM 1081 C C . THR A 1 131 ? 16.924 -10.163 1.746 1.00 46.50 131 THR A C 1
ATOM 1083 O O . THR A 1 131 ? 17.522 -9.233 1.150 1.00 46.50 131 THR A O 1
#

Solvent-accessible surface area (backbone atoms only — not comparable to full-atom values): 8311 Å² total; per-residue (Å²): 134,83,90,81,89,81,87,82,90,81,81,83,85,80,77,77,80,89,66,81,65,70,73,81,65,76,80,61,61,75,44,62,32,97,84,59,44,36,36,27,56,81,48,55,40,30,37,32,69,83,82,72,45,76,39,67,45,60,53,65,33,66,71,68,75,48,90,80,48,74,65,59,50,54,52,49,38,52,52,37,24,74,66,29,50,64,78,41,62,78,67,70,84,73,52,73,72,60,55,54,69,54,59,36,89,90,30,66,31,35,30,65,87,66,49,83,39,36,30,58,62,77,42,65,69,35,43,68,82,86,134

pLDDT: mean 83.31, std 21.05, range [35.75, 97.88]

Nearest PDB structures (foldseek):
  8wvz-assembly1_D  TM=2.841E-01  e=4.952E+00  African swine fever virus